Protein 3LNQ (pdb70)

InterPro domains:
  IPR000047 Helix-turn-helix motif [PR00031] (114-123)
  IPR000047 Helix-turn-helix motif [PR00031] (123-139)
  IPR001356 Homeodomain [PF00046] (86-142)
  IPR001356 Homeodomain [PS50071] (83-143)
  IPR001356 Homeodomain [SM00389] (85-147)
  IPR001356 Homeodomain [cd00086] (86-144)
  IPR003654 OAR domain [PF03826] (374-391)
  IPR003654 OAR domain [PS50803] (378-391)
  IPR009057 Homedomain-like superfamily [SSF46689] (80-151)
  IPR017970 Homeobox, conserved site [PS00027] (118-141)
  IPR050649 Paired Homeobox Transcription Factors [PTHR24329] (61-394)

Solvent-accessible surface area: 4635 Å² total; per-residue (Å²): 289,169,210,32,125,53,78,88,95,24,70,95,8,0,66,102,2,8,96,163,54,52,147,11,85,102,122,44,39,89,102,12,14,174,125,7,65,18,65,68,61,103,0,76,79,29,4,95,97,47,36,42,132,94,131,170,114,155

B-factor: mean 42.72, std 12.1, range [23.19, 85.68]

Foldseek 3Di:
DDDDDADPVLVVLLVVVVVVDLDDDPVSLVVSCVVRVHDSVVSVVVSVVVVVVVVVVD

CATH classification: 1.10.10.60

Nearest PDB structures (foldseek):
  3lnq-assembly1_A  TM=1.018E+00  e=6.059E-09  Drosophila melanogaster
  1enh-assembly1_A  TM=9.335E-01  e=7.328E-05  Drosophila melanogaster
  2r5z-assembly1_A  TM=9.726E-01  e=1.559E-04  Drosophila melanogaster
  1p7j-assembly1_A  TM=9.405E-01  e=1.033E-04  Drosophila melanogaster
  9ant-assembly1_A  TM=9.766E-01  e=2.353E-04  Drosophila melanogaster

Organism: Drosophila melanogaster (NCBI:txid7227)

Radius of gyration: 11.11 Å; Cα contacts (8 Å, |Δi|>4): 22; chains: 1; bounding box: 22×31×24 Å

GO terms:
  GO:0043565 sequence-specific DNA binding (F, IDA)
  GO:0035015 elongation of arista core (P, IMP)
  GO:0035218 leg disc development (P, IMP)
  GO:0045892 negative regulation of DNA-templated transcription (P, IMP)
  GO:0022416 chaeta development (P, IMP)
  GO:0048800 antennal morphogenesis (P, IMP)
  GO:0007480 imaginal disc-derived leg morphogenesis (P, IMP)
  GO:0043565 sequence-specific DNA binding (F, IPI)
  GO:0032991 protein-containing complex (C, IPI)
  GO:0005515 protein binding (F, IPI)

Sequence (58 aa):
RYRTTFTSFQLEELEKAFSRTHYPDVFTREELAMKIGLTEARIQVWFQNRRAKWRKQE

Structure (mmCIF, N/CA/C/O backbone):
data_3LNQ
#
_entry.id   3LNQ
#
_cell.length_a   42.350
_cell.length_b   42.350
_cell.length_c   162.730
_cell.angle_alpha   90.00
_cell.angle_beta   90.00
_cell.angle_gamma   90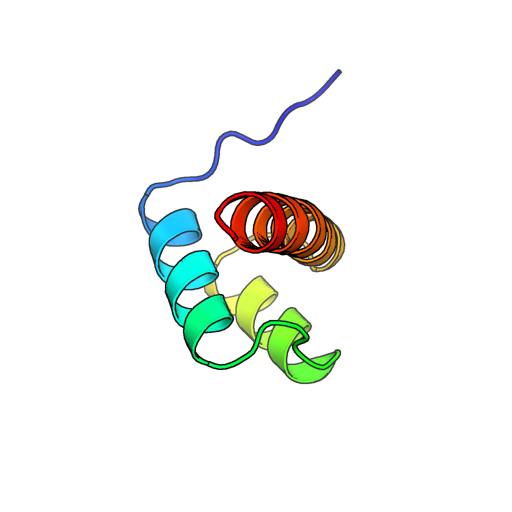.00
#
_symmetry.space_group_name_H-M   'P 43 21 2'
#
loop_
_entity.id
_entity.type
_entity.pdbx_description
1 polymer 'Homeobox protein aristaless'
2 polymer "5'-D(*GP*GP*GP*TP*TP*TP*AP*AP*TP*TP*AP*GP*GP*G)-3'"
3 polymer "5'-D(*CP*CP*CP*TP*AP*AP*TP*TP*AP*AP*AP*CP*CP*C)-3'"
4 non-polymer 'ACETATE ION'
5 water water
#
loop_
_atom_site.group_PDB
_atom_site.id
_atom_site.type_symbol
_atom_site.label_atom_id
_atom_site.label_alt_id
_atom_site.label_comp_id
_atom_site.label_asym_id
_atom_site.label_entity_id
_atom_site.label_seq_id
_atom_site.pdbx_PDB_ins_code
_atom_site.Cartn_x
_atom_site.Cartn_y
_atom_site.Cartn_z
_atom_site.occupancy
_atom_site.B_iso_or_equiv
_atom_site.auth_seq_id
_atom_site.auth_comp_id
_atom_site.auth_asym_id
_atom_site.auth_atom_id
_atom_site.pdbx_PDB_model_num
ATOM 1 N N . ARG A 1 1 ? -3.690 26.033 -7.635 1.00 68.35 87 ARG A N 1
ATOM 2 C CA . ARG A 1 1 ? -4.246 24.886 -8.415 1.00 63.69 87 ARG A CA 1
ATOM 3 C C . ARG A 1 1 ? -5.769 24.870 -8.296 1.00 61.10 87 ARG A C 1
ATOM 4 O O . ARG A 1 1 ? -6.306 24.696 -7.201 1.00 62.20 87 ARG A O 1
ATOM 12 N N . TYR A 1 2 ? -6.461 25.076 -9.417 1.00 58.14 88 TYR A N 1
ATOM 13 C CA . TYR A 1 2 ? -7.919 24.973 -9.456 1.00 55.30 88 TYR A CA 1
ATOM 14 C C . TYR A 1 2 ? -8.301 23.524 -9.234 1.00 52.17 88 TYR A C 1
ATOM 15 O O . TYR A 1 2 ? -7.652 22.630 -9.759 1.00 51.01 88 TYR A O 1
ATOM 24 N N . ARG A 1 3 ? -9.332 23.294 -8.434 1.00 51.44 89 ARG A N 1
ATOM 25 C CA . ARG A 1 3 ? -9.905 21.963 -8.311 1.00 48.65 89 ARG A CA 1
ATOM 26 C C . ARG A 1 3 ? -11.417 22.062 -8.465 1.00 47.49 89 ARG A C 1
ATOM 27 O O . ARG A 1 3 ? -12.056 22.876 -7.800 1.00 49.36 89 ARG A O 1
ATOM 35 N N . THR A 1 4 ? -11.979 21.227 -9.334 1.00 44.47 90 THR A N 1
ATOM 36 C CA . THR A 1 4 ? -13.419 21.221 -9.547 1.00 44.08 90 THR A CA 1
ATOM 37 C C . THR A 1 4 ? -14.114 20.620 -8.334 1.00 44.42 90 THR A C 1
ATOM 38 O O . THR A 1 4 ? -13.721 19.557 -7.845 1.00 43.86 90 THR A O 1
ATOM 42 N N . THR A 1 5 ? -15.132 21.330 -7.850 1.00 45.07 91 THR A N 1
ATOM 43 C CA . THR A 1 5 ? -16.042 20.807 -6.853 1.00 45.36 91 THR A CA 1
ATOM 44 C C . THR A 1 5 ? -17.278 20.319 -7.598 1.00 43.09 91 THR A C 1
ATOM 45 O O . THR A 1 5 ? -18.100 21.139 -8.009 1.00 43.76 91 THR A O 1
ATOM 49 N N . PHE A 1 6 ? -17.401 19.006 -7.795 1.00 40.28 92 PHE A N 1
ATOM 50 C CA . PHE A 1 6 ? -18.514 18.461 -8.566 1.00 38.44 92 PHE A CA 1
ATOM 51 C C . PHE A 1 6 ? -19.808 18.594 -7.758 1.00 39.89 92 PHE A C 1
ATOM 52 O O . PHE A 1 6 ? -19.798 18.382 -6.551 1.00 41.89 92 PHE A O 1
ATOM 60 N N . THR A 1 7 ? -20.911 18.948 -8.412 1.00 39.02 93 THR A N 1
ATOM 61 C CA . THR A 1 7 ? -22.218 18.929 -7.748 1.00 41.18 93 THR A CA 1
ATOM 62 C C . THR A 1 7 ? -22.710 17.490 -7.595 1.00 41.07 93 THR A C 1
ATOM 63 O O . THR A 1 7 ? -22.296 16.614 -8.341 1.00 38.26 93 THR A O 1
ATOM 67 N N . SER A 1 8 ? -23.614 17.259 -6.646 1.00 44.28 94 SER A N 1
ATOM 68 C CA . SER A 1 8 ? -24.200 15.925 -6.477 1.00 45.45 94 SER A CA 1
ATOM 69 C C . SER A 1 8 ? -24.762 15.421 -7.809 1.00 44.20 94 SER A C 1
ATOM 70 O O . SER A 1 8 ? -24.541 14.257 -8.189 1.00 43.26 94 SER A O 1
ATOM 73 N N . PHE A 1 9 ? -25.417 16.317 -8.547 1.00 44.42 95 PHE A N 1
ATOM 74 C CA . PHE A 1 9 ? -25.889 15.995 -9.894 1.00 43.49 95 PHE A CA 1
ATOM 75 C C . PHE A 1 9 ? -24.794 15.487 -10.830 1.00 40.50 95 PHE A C 1
ATOM 76 O O . PHE A 1 9 ? -24.925 14.395 -11.393 1.00 39.76 95 PHE A O 1
ATOM 84 N N . GLN A 1 10 ? -23.725 16.268 -11.007 1.00 38.45 96 GLN A N 1
ATOM 85 C CA . GLN A 1 10 ? -22.636 15.821 -11.849 1.00 36.16 96 GLN A CA 1
ATOM 86 C C . GLN A 1 10 ? -22.184 14.440 -11.390 1.00 35.89 96 GLN A C 1
ATOM 87 O O . GLN A 1 10 ? -22.084 13.514 -12.200 1.00 36.10 96 GLN A O 1
ATOM 93 N N . LEU A 1 11 ? -21.995 14.279 -10.085 1.00 36.50 97 LEU A N 1
ATOM 94 C CA . LEU A 1 11 ? -21.516 13.016 -9.515 1.00 35.98 97 LEU A CA 1
ATOM 95 C C . LEU A 1 11 ? -22.426 11.805 -9.765 1.00 37.12 97 LEU A C 1
ATOM 96 O O . LEU A 1 11 ? -21.940 10.733 -10.144 1.00 37.01 97 LEU A O 1
ATOM 101 N N . GLU A 1 12 ? -23.730 11.947 -9.555 1.00 38.33 98 GLU A N 1
ATOM 102 C CA . GLU A 1 12 ? -24.619 10.815 -9.803 1.00 39.58 98 GLU A CA 1
ATOM 103 C C . GLU A 1 12 ? -24.653 10.423 -11.273 1.00 37.66 98 GLU A C 1
ATOM 104 O O . GLU A 1 12 ? -24.682 9.231 -11.594 1.00 37.88 98 GLU A O 1
ATOM 110 N N . GLU A 1 13 ? -24.632 11.420 -12.159 1.00 36.30 99 GLU A N 1
ATOM 111 C CA . GLU A 1 13 ? -24.571 11.171 -13.603 1.00 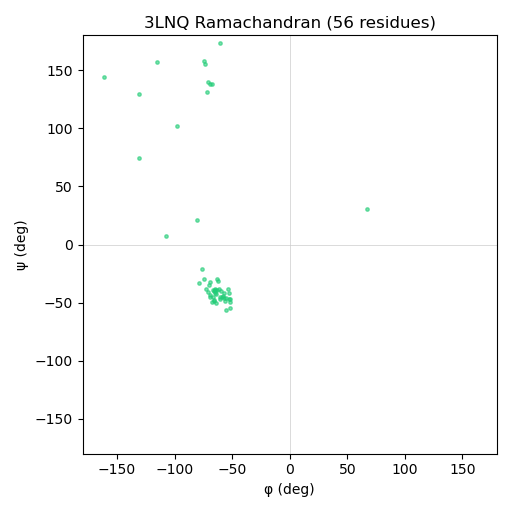35.47 99 GLU A CA 1
ATOM 112 C C . GLU A 1 13 ? -23.246 10.540 -14.054 1.00 33.77 99 GLU A C 1
ATOM 113 O O . GLU A 1 13 ? -23.246 9.664 -14.906 1.00 33.95 99 GLU A O 1
ATOM 119 N N . LEU A 1 14 ? -22.130 10.968 -13.473 1.00 32.68 100 LEU A N 1
ATOM 120 C CA . LEU A 1 14 ? -20.836 10.338 -13.768 1.00 32.13 100 LEU A CA 1
ATOM 121 C C . LEU A 1 14 ? -20.892 8.850 -13.366 1.00 33.67 100 LEU A C 1
ATOM 122 O O . LEU A 1 14 ? -20.504 7.978 -14.132 1.00 33.92 100 LEU A O 1
ATOM 127 N N . GLU A 1 15 ? -21.434 8.563 -12.188 1.00 35.68 101 GLU A N 1
ATOM 128 C CA . GLU A 1 15 ? -21.531 7.194 -11.693 1.00 37.74 101 GLU A CA 1
ATOM 129 C C . GLU A 1 15 ? -22.465 6.307 -12.542 1.00 39.71 101 GLU A C 1
ATOM 130 O O . GLU A 1 15 ? -22.174 5.118 -12.780 1.00 39.85 101 GLU A O 1
ATOM 136 N N . LYS A 1 16 ? -23.591 6.883 -12.969 1.00 40.10 102 LYS A N 1
ATOM 137 C CA . LYS A 1 16 ? -24.521 6.194 -13.875 1.00 41.91 102 LYS A CA 1
ATOM 138 C C . LYS A 1 16 ? -23.863 5.900 -15.227 1.00 40.61 102 LYS A C 1
ATOM 139 O O . LYS A 1 16 ? -24.075 4.831 -15.815 1.00 42.65 102 LYS A O 1
ATOM 145 N N . ALA A 1 17 ? -23.061 6.844 -15.719 1.00 37.26 103 ALA A N 1
ATOM 146 C CA . ALA A 1 17 ? -22.300 6.608 -16.939 1.00 36.15 103 ALA A CA 1
ATOM 147 C C . ALA A 1 17 ? -21.301 5.469 -16.760 1.00 35.46 103 ALA A C 1
ATOM 148 O O . ALA A 1 17 ? -20.999 4.760 -17.718 1.00 35.66 103 ALA A O 1
ATOM 150 N N . PHE A 1 18 ? -20.812 5.293 -15.531 1.00 34.68 104 PHE A N 1
ATOM 151 C CA . PHE A 1 18 ? -19.718 4.365 -15.248 1.00 34.75 104 PHE A CA 1
ATOM 152 C C . PHE A 1 18 ? -20.215 2.933 -15.194 1.00 38.15 104 PHE A C 1
ATOM 153 O O . PHE A 1 18 ? -19.479 2.014 -15.567 1.00 39.06 104 PHE A O 1
ATOM 161 N N . SER A 1 19 ? -21.450 2.755 -14.723 1.00 41.11 105 SER A N 1
ATOM 162 C CA . SER A 1 19 ? -22.099 1.438 -14.638 1.00 44.89 105 SER A CA 1
ATOM 163 C C . SER A 1 19 ? -22.377 0.969 -16.046 1.00 47.02 105 SER A C 1
ATOM 164 O O . SER A 1 19 ? -22.167 -0.209 -16.374 1.00 49.35 105 SER A O 1
ATOM 167 N N . ARG A 1 20 ? -22.873 1.901 -16.868 1.00 46.92 106 ARG A N 1
ATOM 168 C CA . ARG A 1 20 ? -23.032 1.690 -18.309 1.00 48.31 106 ARG A CA 1
ATOM 169 C C . ARG A 1 20 ? -21.739 1.183 -18.971 1.00 46.88 106 ARG A C 1
ATOM 170 O O . ARG A 1 20 ? -21.760 0.134 -19.615 1.00 47.94 106 ARG A O 1
ATOM 178 N N . THR A 1 21 ? -20.623 1.906 -18.792 1.00 43.33 107 THR A N 1
ATOM 179 C CA . THR A 1 21 ? -19.317 1.404 -19.258 1.00 42.72 107 THR A CA 1
ATOM 180 C C . THR A 1 21 ? -18.123 2.096 -18.587 1.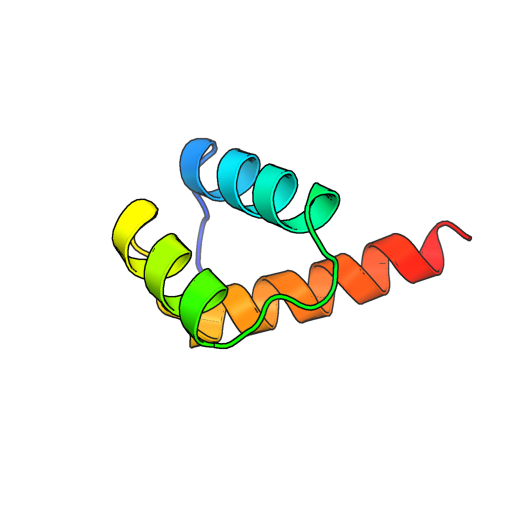00 39.40 107 THR A C 1
ATOM 181 O O . THR A 1 21 ? -18.184 3.283 -18.286 1.00 37.23 107 THR A O 1
ATOM 185 N N . HIS A 1 22 ? -17.052 1.341 -18.335 1.00 38.78 108 HIS A N 1
ATOM 186 C CA . HIS A 1 22 ? -15.856 1.905 -17.688 1.00 36.64 108 HIS A CA 1
ATOM 187 C C . HIS A 1 22 ? -15.046 2.743 -18.648 1.00 35.33 108 HIS A C 1
ATOM 188 O O . HIS A 1 22 ? -14.261 3.589 -18.213 1.00 33.73 108 HIS A O 1
ATOM 195 N N . TYR A 1 23 ? -15.249 2.505 -19.947 1.00 37.06 109 TYR A N 1
ATOM 196 C CA . TYR A 1 23 ? -14.496 3.149 -21.034 1.00 36.91 109 TYR A CA 1
ATOM 197 C C . TYR A 1 23 ? -15.426 3.720 -22.109 1.00 38.93 109 TYR A C 1
ATOM 198 O O . TYR A 1 23 ? -15.544 3.165 -23.212 1.00 40.94 109 TYR A O 1
ATOM 207 N N . PRO A 1 24 ? -16.090 4.839 -21.793 1.00 38.20 110 PRO A N 1
ATOM 208 C CA . PRO A 1 24 ? -17.035 5.425 -22.734 1.00 40.54 110 PRO A CA 1
ATOM 209 C C . PRO A 1 24 ? -16.322 6.009 -23.950 1.00 42.43 110 PRO A C 1
ATOM 210 O O . PRO A 1 24 ? -15.272 6.637 -23.786 1.00 40.99 110 PRO A O 1
ATOM 214 N N . ASP A 1 25 ? -16.886 5.789 -25.144 1.00 45.88 111 ASP A N 1
ATOM 215 C CA . ASP A 1 25 ? -16.419 6.412 -26.392 1.00 49.04 111 ASP A CA 1
ATOM 216 C C . ASP A 1 25 ? -16.481 7.945 -26.372 1.00 48.53 111 ASP A C 1
ATOM 217 O O . ASP A 1 25 ? -16.993 8.540 -25.421 1.00 45.80 111 ASP A O 1
ATOM 222 N N . VAL A 1 26 ? -15.941 8.576 -27.419 1.00 51.51 112 VAL A N 1
ATOM 223 C CA . VAL A 1 26 ? -15.866 10.059 -27.531 1.00 51.94 112 VAL A CA 1
ATOM 224 C C . VAL A 1 26 ? -17.239 10.728 -27.503 1.00 52.64 112 VAL A C 1
ATOM 225 O O . VAL A 1 26 ? -17.423 11.784 -26.888 1.00 50.44 112 VAL A O 1
ATOM 229 N N . PHE A 1 27 ? -18.180 10.085 -28.189 1.00 55.88 113 PHE A N 1
ATOM 230 C CA . PHE A 1 27 ? -19.540 10.565 -28.386 1.00 57.98 113 PHE A CA 1
ATOM 231 C C . PHE A 1 27 ? -20.340 10.529 -27.082 1.00 55.53 113 PHE A C 1
ATOM 232 O O . PHE A 1 27 ? -2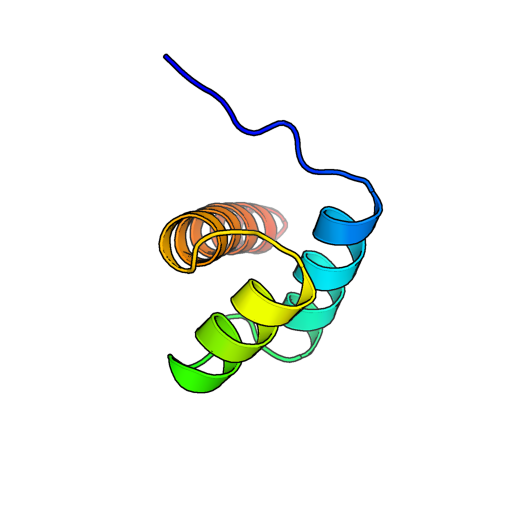1.051 11.483 -26.751 1.00 55.41 113 PHE A O 1
ATOM 240 N N . THR A 1 28 ? -20.222 9.416 -26.364 1.00 54.06 114 THR A N 1
ATOM 241 C CA . THR A 1 28 ? -20.822 9.235 -25.052 1.00 51.77 114 THR A CA 1
ATOM 242 C C . THR A 1 28 ? -20.310 10.330 -24.109 1.00 48.27 114 THR A C 1
ATOM 243 O O . THR A 1 28 ? -21.084 10.955 -23.381 1.00 47.47 114 THR A O 1
ATOM 247 N N . ARG A 1 29 ? -19.008 10.571 -24.172 1.00 46.01 115 ARG A N 1
ATOM 248 C CA . ARG A 1 29 ? -18.325 11.535 -23.335 1.00 43.80 115 ARG A CA 1
ATOM 249 C C . ARG A 1 29 ? -18.743 12.971 -23.644 1.00 43.68 115 ARG A C 1
ATOM 250 O O . ARG A 1 29 ? -18.999 13.763 -22.728 1.00 41.87 115 ARG A O 1
ATOM 258 N N . GLU A 1 30 ? -18.814 13.311 -24.929 1.00 44.88 116 GLU A N 1
ATOM 259 C CA . GLU A 1 30 ? -19.258 14.645 -25.311 1.00 45.53 116 GLU A CA 1
ATOM 260 C C . GLU A 1 30 ? -20.761 14.857 -25.038 1.00 45.76 116 GLU A C 1
ATOM 261 O O . GLU A 1 30 ? -21.172 15.960 -24.665 1.00 45.27 116 GLU A O 1
ATOM 267 N N . GLU A 1 31 ? -21.567 13.804 -25.200 1.00 45.94 117 GLU A N 1
ATOM 268 C CA . GLU A 1 31 ? -22.980 13.871 -24.832 1.00 46.68 117 GLU A CA 1
ATOM 269 C C . GLU A 1 31 ? -23.184 14.091 -23.342 1.00 43.50 117 GLU A C 1
ATOM 270 O O . GLU A 1 31 ? -24.028 14.883 -22.945 1.00 44.26 117 GLU A O 1
ATOM 276 N N . LEU A 1 32 ? -22.405 13.395 -22.526 1.00 40.64 118 LEU A N 1
ATOM 277 C CA . LEU A 1 32 ? -22.424 13.578 -21.070 1.00 38.02 118 LEU A CA 1
ATOM 278 C C . LEU A 1 32 ? -21.943 14.977 -20.679 1.00 36.59 118 LEU A C 1
ATOM 279 O O . LEU A 1 32 ? -22.518 15.597 -19.786 1.00 36.22 118 LEU A O 1
ATOM 284 N N . ALA A 1 33 ? -20.883 15.462 -21.336 1.00 35.23 119 ALA A N 1
ATOM 285 C CA . ALA A 1 33 ? -20.362 16.811 -21.076 1.00 34.84 119 ALA A CA 1
ATOM 286 C C . ALA A 1 33 ? -21.425 17.884 -21.289 1.00 36.66 119 ALA A C 1
ATOM 287 O O . ALA A 1 33 ? -21.558 18.802 -20.464 1.00 35.44 119 ALA A O 1
ATOM 289 N N . MET A 1 34 ? -22.157 17.778 -22.405 1.00 39.20 120 MET A N 1
ATOM 290 C CA . MET A 1 34 ? -23.259 18.713 -22.696 1.00 42.77 120 MET A CA 1
ATOM 291 C C . MET A 1 34 ? -24.342 18.617 -21.621 1.00 42.11 120 MET A C 1
ATOM 292 O O . MET A 1 34 ? -24.924 19.630 -21.243 1.00 43.63 120 MET A O 1
ATOM 297 N N . LYS A 1 35 ? -24.602 17.399 -21.147 1.00 40.99 121 LYS A N 1
ATOM 298 C CA . LYS A 1 35 ? -25.653 17.151 -20.164 1.00 41.05 121 LYS A CA 1
ATOM 299 C C . LYS A 1 35 ? -25.310 17.775 -18.823 1.00 39.31 121 LYS A C 1
ATOM 300 O O . LYS A 1 35 ? -26.123 18.492 -18.234 1.00 40.60 121 LYS A O 1
ATOM 306 N N . ILE A 1 36 ? -24.098 17.523 -18.353 1.00 36.57 122 ILE A N 1
ATOM 307 C CA . ILE A 1 36 ? -23.772 17.819 -16.964 1.00 35.17 122 ILE A CA 1
ATOM 308 C C . ILE A 1 36 ? -22.865 19.006 -16.764 1.00 35.06 122 ILE A C 1
ATOM 309 O O . ILE A 1 36 ? -22.448 19.266 -15.651 1.00 35.55 122 ILE A O 1
ATOM 314 N N . GLY A 1 37 ? -22.573 19.743 -17.822 1.00 35.80 123 GLY A N 1
ATOM 315 C CA . GLY A 1 37 ? -21.806 20.982 -17.685 1.00 37.04 123 GLY A CA 1
ATOM 316 C C . GLY A 1 37 ? -20.351 20.851 -17.255 1.00 36.11 123 GLY A C 1
ATOM 317 O O . GLY A 1 37 ? -19.813 21.755 -16.584 1.00 37.25 123 GLY A O 1
ATOM 318 N N . LEU A 1 38 ? -19.723 19.735 -17.629 1.00 34.72 124 LEU A N 1
ATOM 319 C CA . LEU A 1 38 ? -18.273 19.523 -17.464 1.00 33.95 124 LEU A CA 1
ATOM 320 C C . LEU A 1 38 ? -17.616 19.409 -18.818 1.00 33.48 124 LEU A C 1
ATOM 321 O O . LEU A 1 38 ? -18.284 19.052 -19.796 1.00 35.08 124 LEU A O 1
ATOM 326 N N . THR A 1 39 ? -16.316 19.693 -18.881 1.00 31.59 125 THR A N 1
ATOM 327 C CA . THR A 1 39 ? -15.561 19.488 -20.107 1.00 30.67 125 THR A CA 1
ATOM 328 C C . THR A 1 39 ? -15.365 17.994 -20.274 1.00 29.68 125 THR A C 1
ATOM 329 O O . THR A 1 39 ? -15.379 17.260 -19.282 1.00 28.45 125 THR A O 1
ATOM 333 N N . GLU A 1 40 ? -15.167 17.547 -21.514 1.00 29.79 126 GLU A N 1
ATOM 334 C CA . GLU A 1 40 ? -14.814 16.137 -21.792 1.00 29.46 126 GLU A CA 1
ATOM 335 C C . GLU A 1 40 ? -13.541 15.714 -21.069 1.00 28.28 126 GLU A C 1
ATOM 336 O O . GLU A 1 40 ? -13.443 14.600 -20.570 1.00 27.55 126 GLU A O 1
ATOM 342 N N . ALA A 1 41 ? -12.551 16.607 -21.064 1.00 2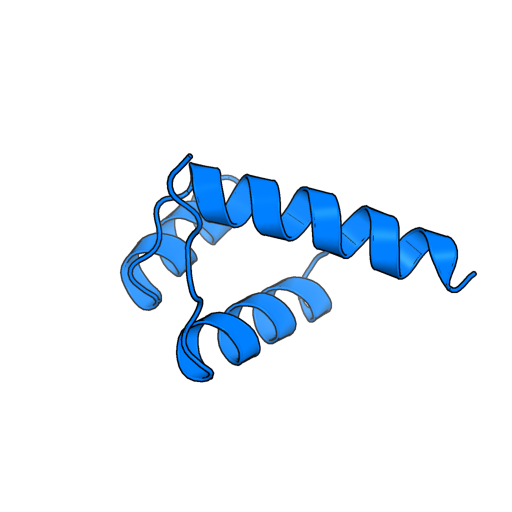8.85 127 ALA A N 1
ATOM 343 C CA . ALA A 1 41 ? -11.291 16.401 -20.373 1.00 28.44 127 ALA A CA 1
ATOM 344 C C . ALA A 1 41 ? -11.466 16.083 -18.888 1.00 28.01 127 ALA A C 1
ATOM 345 O O . ALA A 1 41 ? -10.818 15.160 -18.375 1.00 28.27 127 ALA A O 1
ATOM 347 N N . ARG A 1 42 ? -12.317 16.838 -18.193 1.00 27.32 128 ARG A N 1
ATOM 348 C CA . ARG A 1 42 ? -12.554 16.581 -16.778 1.00 27.30 128 ARG A CA 1
ATOM 349 C C . ARG A 1 42 ? -13.311 15.280 -16.552 1.00 26.91 128 ARG A C 1
ATOM 350 O O . ARG A 1 42 ? -13.111 14.629 -15.535 1.00 26.43 128 ARG A O 1
ATOM 358 N N . ILE A 1 43 ? -14.194 14.925 -17.489 1.00 26.83 129 ILE A N 1
ATOM 359 C CA . ILE A 1 43 ? -14.899 13.648 -17.439 1.00 26.58 129 ILE A CA 1
ATOM 360 C C . ILE A 1 43 ? -13.882 12.514 -17.626 1.00 27.09 129 ILE A C 1
ATOM 361 O O . ILE A 1 43 ? -13.828 11.575 -16.837 1.00 27.13 129 ILE A O 1
ATOM 366 N N . GLN A 1 44 ? -13.033 12.651 -18.639 1.00 27.20 130 GLN A N 1
ATOM 367 C CA . GLN A 1 44 ? -11.984 11.693 -18.897 1.00 27.85 130 GLN A CA 1
ATOM 368 C C . GLN A 1 44 ? -11.161 11.457 -17.624 1.00 26.87 130 GLN A C 1
ATOM 369 O O . GLN A 1 44 ? -10.928 10.307 -17.230 1.00 26.25 130 GLN A O 1
ATOM 375 N N . VAL A 1 45 ? -10.777 12.548 -16.961 1.00 26.74 131 VAL A N 1
ATOM 376 C CA . VAL A 1 45 ? -9.967 12.487 -15.730 1.00 26.94 131 VAL A CA 1
ATOM 377 C C . VAL A 1 45 ? -10.749 11.820 -14.598 1.00 26.18 131 VAL A C 1
ATOM 378 O O . VAL A 1 45 ? -10.233 10.908 -13.943 1.00 26.23 131 VAL A O 1
ATOM 382 N N . TRP A 1 46 ? -11.999 12.233 -14.386 1.00 25.53 132 TRP A N 1
ATOM 383 C CA . TRP A 1 46 ? -12.855 11.578 -13.397 1.00 25.61 132 TRP A CA 1
ATOM 384 C C . TRP A 1 46 ? -12.909 10.066 -13.664 1.00 25.49 132 TRP A C 1
ATOM 385 O O . TRP A 1 46 ? -12.975 9.245 -12.738 1.00 26.62 132 TRP A O 1
ATOM 396 N N . PHE A 1 47 ? -12.950 9.710 -14.937 1.00 24.39 133 PHE A N 1
ATOM 397 C CA . PHE A 1 47 ? -13.096 8.320 -15.328 1.00 24.12 133 PHE A CA 1
ATOM 398 C C . PHE A 1 47 ? -11.804 7.585 -15.054 1.00 24.70 133 PHE A C 1
ATOM 399 O O . PHE A 1 47 ? -11.833 6.452 -14.593 1.00 26.30 133 PHE A O 1
ATOM 407 N N . GLN A 1 48 ? -10.671 8.243 -15.300 1.00 24.45 134 GLN A N 1
ATOM 408 C CA . GLN A 1 48 ? -9.380 7.679 -14.967 1.00 25.54 134 GLN A CA 1
ATOM 409 C C . GLN A 1 48 ? -9.304 7.382 -13.472 1.00 26.36 134 GLN A C 1
ATOM 410 O O . GLN A 1 48 ? -8.834 6.314 -13.058 1.00 27.55 134 GLN A O 1
ATOM 416 N N . ASN A 1 49 ? -9.747 8.324 -12.649 1.00 26.84 135 ASN A N 1
ATOM 417 C CA . ASN A 1 49 ? -9.655 8.126 -11.196 1.00 27.47 135 ASN A CA 1
ATOM 418 C C . ASN A 1 49 ? -10.711 7.137 -10.732 1.00 28.05 135 ASN A C 1
ATOM 419 O O . ASN A 1 49 ? -10.517 6.409 -9.732 1.00 29.17 135 ASN A O 1
ATOM 424 N N . ARG A 1 50 ? -11.839 7.089 -11.444 1.00 27.36 136 ARG A N 1
ATOM 425 C CA . ARG A 1 50 ? -12.897 6.185 -11.000 1.00 28.21 136 ARG A CA 1
ATOM 426 C C . ARG A 1 50 ? -12.445 4.761 -11.269 1.00 28.95 136 ARG A C 1
ATOM 427 O O . ARG A 1 50 ? -12.653 3.871 -10.447 1.00 29.83 136 ARG A O 1
ATOM 435 N N . ARG A 1 51 ? -11.815 4.548 -12.419 1.00 28.63 137 ARG A N 1
ATOM 436 C CA . ARG A 1 51 ? -11.370 3.210 -12.787 1.00 29.75 137 ARG A CA 1
ATOM 437 C C . ARG A 1 51 ? -10.270 2.700 -11.855 1.00 31.43 137 ARG A C 1
ATOM 438 O O . ARG A 1 51 ? -10.272 1.525 -11.501 1.00 33.48 137 ARG A O 1
ATOM 446 N N . ALA A 1 52 ? -9.323 3.566 -11.468 1.00 30.69 138 ALA A N 1
ATOM 447 C CA . ALA A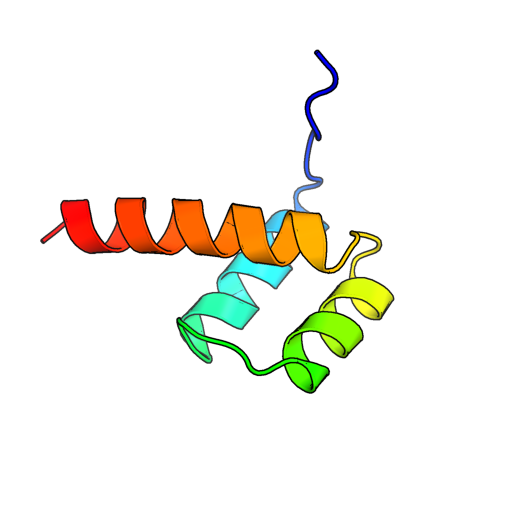 1 52 ? -8.261 3.167 -10.529 1.00 32.02 138 ALA A CA 1
ATOM 448 C C . ALA A 1 52 ? -8.847 2.830 -9.151 1.00 33.24 138 ALA A C 1
ATOM 449 O O . ALA A 1 52 ? -8.403 1.891 -8.497 1.00 35.34 138 ALA A O 1
ATOM 451 N N . LYS A 1 53 ? -9.846 3.588 -8.718 1.00 33.68 139 LYS A N 1
ATOM 452 C CA . LYS A 1 53 ? -10.533 3.307 -7.448 1.00 36.22 139 LYS A CA 1
ATOM 453 C C . LYS A 1 53 ? -11.245 1.952 -7.534 1.00 37.68 139 LYS A C 1
ATOM 454 O O . LYS A 1 53 ? -11.076 1.104 -6.666 1.00 39.52 139 LYS A O 1
ATOM 460 N N . TRP A 1 54 ? -12.024 1.759 -8.596 1.00 37.65 140 TRP A N 1
ATOM 461 C CA . TRP A 1 54 ? -12.745 0.509 -8.825 1.00 39.62 140 TRP A CA 1
ATOM 462 C C . TRP A 1 54 ? -11.796 -0.692 -8.852 1.00 41.63 140 TRP A C 1
ATOM 463 O O . TRP A 1 54 ? -12.045 -1.693 -8.195 1.00 43.42 140 TRP A O 1
ATOM 474 N N . ARG A 1 55 ? -10.711 -0.570 -9.610 1.00 41.87 141 ARG A N 1
ATOM 475 C CA . ARG A 1 55 ? -9.657 -1.577 -9.687 1.00 44.66 141 ARG A CA 1
ATOM 476 C C . ARG A 1 55 ? -9.140 -1.974 -8.291 1.00 47.31 141 ARG A C 1
ATOM 477 O O . ARG A 1 55 ? -9.038 -3.161 -7.984 1.00 48.95 141 ARG A O 1
ATOM 485 N N . LYS A 1 56 ? -8.805 -0.976 -7.465 1.00 48.51 142 LYS A N 1
ATOM 486 C CA . LYS A 1 56 ? -8.229 -1.193 -6.127 1.00 52.34 142 LYS A CA 1
ATOM 487 C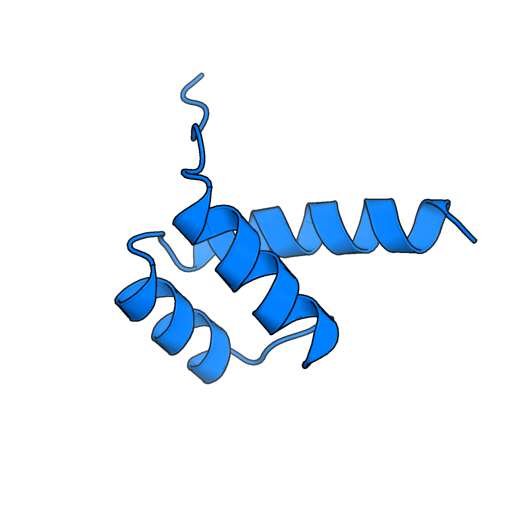 C . LYS A 1 56 ? -9.150 -1.952 -5.174 1.00 55.34 142 LYS A C 1
ATOM 488 O O . LYS A 1 56 ? -8.668 -2.680 -4.307 1.00 57.87 142 LYS A O 1
ATOM 494 N N . GLN A 1 57 ? -10.464 -1.787 -5.310 1.00 56.23 143 GLN A N 1
ATOM 495 C CA . GLN A 1 57 ? -11.386 -2.589 -4.494 1.00 60.23 143 GLN A CA 1
ATOM 496 C C . GLN A 1 57 ? -11.622 -4.008 -5.030 1.00 61.73 143 GLN A C 1
ATOM 497 O O . GLN A 1 57 ? -12.604 -4.649 -4.690 1.00 64.22 143 GLN A O 1
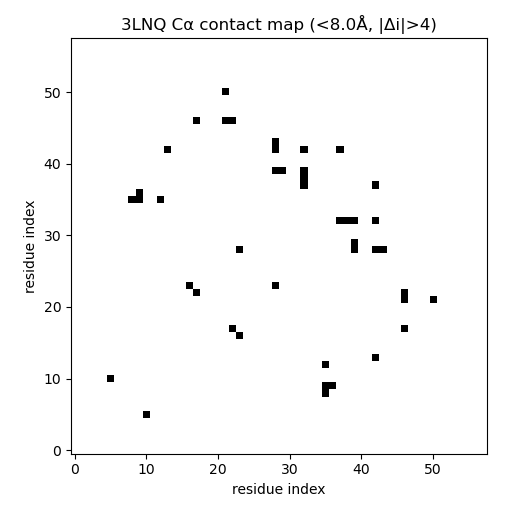ATOM 503 N N . GLU A 1 58 ? -10.694 -4.498 -5.856 1.00 61.85 144 GLU A N 1
ATOM 504 C CA . GLU A 1 58 ? -10.461 -5.941 -6.015 1.00 64.12 144 GLU A CA 1
ATOM 505 C C . GLU A 1 58 ? -8.968 -6.247 -5.841 1.00 64.93 144 GLU A C 1
ATOM 506 O O . GLU A 1 58 ? -8.440 -6.248 -4.723 1.00 66.70 144 GLU A O 1
#

Secondary structure (DSSP, 8-state):
-------HHHHHHHHHHHHH-SS--HHHHHHHHHHHT--HHHHHHHHHHHHHHHHHT-